Protein AF-A0A9D7RF10-F1 (afdb_monomer_lite)

pLDDT: mean 76.83, std 11.89, range [46.66, 91.12]

Structure (mmCIF, N/CA/C/O backbone):
data_AF-A0A9D7RF10-F1
#
_entry.id   AF-A0A9D7RF10-F1
#
loop_
_atom_site.group_PDB
_atom_site.id
_atom_site.type_symbol
_atom_site.label_atom_id
_atom_site.label_alt_id
_atom_site.label_comp_id
_atom_site.label_asym_id
_atom_site.label_entity_id
_atom_site.label_seq_id
_atom_site.pdbx_PDB_ins_code
_atom_site.Cartn_x
_atom_site.Cartn_y
_atom_site.Cartn_z
_atom_site.occupancy
_atom_site.B_iso_or_equiv
_atom_site.auth_seq_id
_atom_site.auth_comp_id
_atom_site.auth_asym_id
_atom_site.auth_atom_id
_atom_site.pdbx_PDB_model_num
ATOM 1 N N . MET A 1 1 ? 18.939 -12.317 -17.831 1.00 58.34 1 MET A N 1
ATOM 2 C CA . MET A 1 1 ? 18.020 -11.654 -16.891 1.00 58.34 1 MET A CA 1
ATOM 3 C C . MET A 1 1 ? 17.570 -12.704 -15.895 1.00 58.34 1 MET A C 1
ATOM 5 O O . MET A 1 1 ? 16.969 -13.693 -16.306 1.00 58.34 1 MET A O 1
ATOM 9 N N . ILE A 1 2 ? 17.987 -12.574 -14.641 1.00 72.69 2 ILE A N 1
ATOM 10 C CA . ILE A 1 2 ? 17.704 -13.547 -13.578 1.00 72.69 2 ILE A CA 1
ATOM 11 C C . ILE A 1 2 ? 16.619 -12.929 -12.690 1.00 72.69 2 ILE A C 1
ATOM 13 O O . ILE A 1 2 ? 16.550 -11.712 -12.559 1.00 72.69 2 ILE A O 1
ATOM 17 N N . ALA A 1 3 ? 15.766 -13.737 -12.058 1.00 71.25 3 ALA A N 1
ATOM 18 C CA . ALA A 1 3 ? 14.679 -13.241 -11.201 1.00 71.25 3 ALA A CA 1
ATOM 19 C C . ALA A 1 3 ? 15.145 -12.269 -10.093 1.00 71.25 3 ALA A C 1
ATOM 21 O O . ALA A 1 3 ? 14.363 -11.453 -9.614 1.00 71.25 3 ALA A O 1
ATOM 22 N N . LEU A 1 4 ? 16.425 -12.329 -9.714 1.00 79.25 4 LEU A N 1
ATOM 23 C CA . LEU A 1 4 ? 17.031 -11.437 -8.730 1.00 79.25 4 LEU A CA 1
ATOM 24 C C . LEU A 1 4 ? 17.067 -9.966 -9.187 1.00 79.25 4 LEU A C 1
ATOM 26 O O . LEU A 1 4 ? 16.956 -9.073 -8.350 1.00 79.25 4 LEU A O 1
ATOM 30 N N . ASP A 1 5 ? 17.133 -9.715 -10.497 1.00 80.50 5 ASP A N 1
ATOM 31 C CA . ASP A 1 5 ? 17.180 -8.365 -11.081 1.00 80.50 5 ASP A CA 1
ATOM 32 C C . ASP A 1 5 ? 15.852 -7.606 -10.876 1.00 80.50 5 ASP A C 1
ATOM 34 O O . ASP A 1 5 ? 15.809 -6.379 -10.908 1.00 80.50 5 ASP A O 1
ATOM 38 N N . TYR A 1 6 ? 14.760 -8.329 -10.601 1.00 81.06 6 TYR A N 1
ATOM 39 C CA . TYR A 1 6 ? 13.433 -7.765 -10.334 1.00 81.06 6 TYR A CA 1
ATOM 40 C C . TYR A 1 6 ? 13.211 -7.423 -8.859 1.00 81.06 6 TYR A C 1
ATOM 42 O O . TYR A 1 6 ? 12.228 -6.763 -8.525 1.00 81.06 6 TYR A O 1
ATOM 50 N N . LEU A 1 7 ? 14.105 -7.844 -7.961 1.00 84.62 7 LEU A N 1
ATOM 51 C CA . LEU A 1 7 ? 13.963 -7.593 -6.527 1.00 84.62 7 LEU A CA 1
ATOM 52 C C . LEU A 1 7 ? 13.913 -6.087 -6.186 1.00 84.62 7 LEU A C 1
ATOM 54 O O . LEU A 1 7 ? 13.016 -5.697 -5.435 1.00 84.62 7 LEU A O 1
ATOM 58 N N . PRO A 1 8 ? 14.790 -5.221 -6.742 1.00 84.38 8 PRO A N 1
ATOM 59 C CA . PRO A 1 8 ? 14.739 -3.781 -6.481 1.00 84.38 8 PRO A CA 1
ATOM 60 C C . PRO A 1 8 ? 13.461 -3.148 -7.030 1.00 84.38 8 PRO A C 1
ATOM 62 O O . PRO A 1 8 ? 12.879 -2.276 -6.387 1.00 84.38 8 PRO A O 1
ATOM 65 N N . LEU A 1 9 ? 13.003 -3.629 -8.191 1.00 84.06 9 LEU A N 1
ATOM 66 C CA . LEU A 1 9 ? 11.761 -3.194 -8.812 1.00 84.06 9 LEU A CA 1
ATOM 67 C C . LEU A 1 9 ? 10.592 -3.511 -7.871 1.00 84.06 9 LEU A C 1
ATOM 69 O O . LEU A 1 9 ? 9.949 -2.600 -7.364 1.00 84.06 9 LEU A O 1
ATOM 73 N N . ILE A 1 10 ? 10.390 -4.782 -7.519 1.00 86.62 10 ILE A N 1
ATOM 74 C CA . ILE A 1 10 ? 9.312 -5.224 -6.620 1.00 86.62 10 ILE A CA 1
ATOM 75 C C . ILE A 1 10 ? 9.350 -4.472 -5.282 1.00 86.62 10 ILE A C 1
ATOM 77 O O . ILE A 1 10 ? 8.312 -3.995 -4.821 1.00 86.62 10 ILE A O 1
ATOM 81 N N . ALA A 1 11 ? 10.532 -4.309 -4.682 1.00 87.31 11 ALA A N 1
ATOM 82 C CA . ALA A 1 11 ? 10.686 -3.555 -3.441 1.00 87.31 11 ALA A CA 1
ATOM 83 C C . ALA A 1 11 ? 10.221 -2.096 -3.591 1.00 87.31 11 ALA A C 1
ATOM 85 O O . ALA A 1 11 ? 9.495 -1.588 -2.734 1.00 87.31 11 ALA A O 1
ATOM 86 N N . MET A 1 12 ? 10.575 -1.434 -4.695 1.00 87.19 12 MET A N 1
ATOM 87 C CA . MET A 1 12 ? 10.151 -0.064 -4.977 1.00 87.19 12 MET A CA 1
ATOM 88 C C . MET A 1 12 ? 8.633 0.032 -5.181 1.00 87.19 12 MET A C 1
ATOM 90 O O . MET A 1 12 ? 7.997 0.919 -4.614 1.00 87.19 12 MET A O 1
ATOM 94 N N . GLY A 1 13 ? 8.032 -0.916 -5.903 1.00 87.44 13 GLY A N 1
ATOM 95 C CA . GLY A 1 13 ? 6.579 -0.984 -6.099 1.00 87.44 13 GLY A CA 1
ATOM 96 C C . GLY A 1 13 ? 5.827 -1.155 -4.784 1.00 87.44 13 GLY A C 1
ATOM 97 O O . GLY A 1 13 ? 4.850 -0.450 -4.529 1.00 87.44 13 GLY A O 1
ATOM 98 N N . GLY A 1 14 ? 6.329 -2.024 -3.905 1.00 88.50 14 GLY A N 1
ATOM 99 C CA . GLY A 1 14 ? 5.780 -2.220 -2.566 1.00 88.50 14 GLY A CA 1
ATOM 100 C C . GLY A 1 14 ? 5.853 -0.963 -1.700 1.00 88.50 14 GLY A C 1
ATOM 101 O O . GLY A 1 14 ? 4.869 -0.610 -1.053 1.00 88.50 14 GLY A O 1
ATOM 102 N N . ILE A 1 15 ? 6.979 -0.240 -1.721 1.00 89.31 15 ILE A N 1
ATOM 103 C CA . ILE A 1 15 ? 7.135 1.024 -0.979 1.00 89.31 15 ILE A CA 1
ATOM 104 C C . ILE A 1 15 ? 6.183 2.099 -1.519 1.00 89.31 15 ILE A C 1
ATOM 106 O O . ILE A 1 15 ? 5.530 2.789 -0.738 1.00 89.31 15 ILE A O 1
ATOM 110 N N . LEU A 1 16 ? 6.051 2.226 -2.841 1.00 89.69 16 LEU A N 1
ATOM 111 C CA . LEU A 1 16 ? 5.117 3.174 -3.455 1.00 89.69 16 LEU A CA 1
ATOM 112 C C . LEU A 1 16 ? 3.652 2.821 -3.145 1.00 89.69 16 LEU A C 1
ATOM 114 O O . LEU A 1 16 ? 2.855 3.711 -2.844 1.00 89.69 16 LEU A O 1
ATOM 118 N N . GLY A 1 17 ? 3.303 1.533 -3.135 1.00 88.06 17 GLY A N 1
ATOM 119 C CA . GLY A 1 17 ? 1.981 1.063 -2.713 1.00 88.06 17 GLY A CA 1
ATOM 120 C C . GLY A 1 17 ? 1.690 1.336 -1.235 1.00 88.06 17 GLY A C 1
ATOM 121 O O . GLY A 1 17 ? 0.610 1.824 -0.891 1.00 88.06 17 GLY A O 1
ATOM 122 N N . LEU A 1 18 ? 2.680 1.114 -0.361 1.00 89.06 18 LEU A N 1
ATOM 123 C CA . LEU A 1 18 ? 2.613 1.486 1.056 1.00 89.06 18 LEU A CA 1
ATOM 124 C C . LEU A 1 18 ? 2.373 2.988 1.233 1.00 89.06 18 LEU A C 1
ATOM 126 O O . LEU A 1 18 ? 1.544 3.379 2.057 1.00 89.06 18 LEU A O 1
ATOM 130 N N . LEU A 1 19 ? 3.059 3.828 0.453 1.00 88.69 19 LEU A N 1
ATOM 131 C CA . LEU A 1 19 ? 2.848 5.274 0.476 1.00 88.69 19 LEU A CA 1
ATOM 132 C C . LEU A 1 19 ? 1.406 5.632 0.097 1.00 88.69 19 LEU A C 1
ATOM 134 O O . LEU A 1 19 ? 0.778 6.406 0.820 1.00 88.69 19 LEU A O 1
ATOM 138 N N . GLY A 1 20 ? 0.839 5.015 -0.943 1.00 85.50 20 GLY A N 1
ATOM 139 C CA . GLY A 1 20 ? -0.571 5.206 -1.307 1.00 85.50 20 GLY A CA 1
ATOM 140 C C . GLY A 1 20 ? -1.533 4.866 -0.167 1.00 85.50 20 GLY A C 1
ATOM 141 O O . GLY A 1 20 ? -2.392 5.672 0.198 1.00 85.50 20 GLY A O 1
ATOM 142 N N . GLN A 1 21 ? -1.348 3.710 0.469 1.00 87.44 21 GLN A N 1
ATOM 143 C CA . GLN A 1 21 ? -2.223 3.260 1.554 1.00 87.44 21 GLN A CA 1
ATOM 144 C C . GLN A 1 21 ? -2.019 4.029 2.873 1.00 87.44 21 GLN A C 1
ATOM 146 O O . GLN A 1 21 ? -2.950 4.165 3.675 1.00 87.44 21 GLN A O 1
ATOM 151 N N . SER A 1 22 ? -0.829 4.584 3.111 1.00 86.31 22 SER A N 1
ATOM 152 C CA . SER A 1 22 ? -0.513 5.307 4.351 1.00 86.31 22 SER A CA 1
ATOM 153 C C . SER A 1 22 ? -1.363 6.573 4.560 1.00 86.31 22 SER A C 1
ATOM 155 O O . SER A 1 22 ? -1.664 6.938 5.699 1.00 86.31 22 SER A O 1
ATOM 157 N N . ILE A 1 23 ? -1.878 7.179 3.485 1.00 84.44 23 ILE A N 1
ATOM 158 C CA . ILE A 1 23 ? -2.855 8.279 3.558 1.00 84.44 23 ILE A CA 1
ATOM 159 C C . ILE A 1 23 ? -4.125 7.832 4.305 1.00 84.44 23 ILE A C 1
ATOM 161 O O . ILE A 1 23 ? -4.648 8.552 5.161 1.00 84.44 23 ILE A O 1
ATOM 165 N N . ARG A 1 24 ? -4.601 6.610 4.045 1.00 79.31 24 ARG A N 1
ATOM 166 C CA . ARG A 1 24 ? -5.795 6.045 4.687 1.00 79.31 24 ARG A CA 1
ATOM 167 C C . ARG A 1 24 ? -5.564 5.754 6.166 1.00 79.31 24 ARG A C 1
ATOM 169 O O . ARG A 1 24 ? -6.455 5.994 6.980 1.00 79.31 24 ARG A O 1
ATOM 176 N N . VAL A 1 25 ? -4.356 5.310 6.516 1.00 83.19 25 VAL A N 1
ATOM 177 C CA . VAL A 1 25 ? -3.918 5.130 7.909 1.00 83.19 25 VAL A CA 1
ATOM 178 C C . VAL A 1 25 ? -3.998 6.450 8.675 1.00 83.19 25 VAL A C 1
ATOM 180 O O . VAL A 1 25 ? -4.586 6.491 9.757 1.00 83.19 25 VAL A O 1
ATOM 183 N N . LEU A 1 26 ? -3.485 7.542 8.099 1.00 84.38 26 LEU A N 1
ATOM 184 C CA . LEU A 1 26 ? -3.543 8.870 8.718 1.00 84.38 26 LEU A CA 1
ATOM 185 C C . LEU A 1 26 ? -4.985 9.356 8.924 1.00 84.38 26 LEU A C 1
ATOM 187 O O . LEU A 1 26 ? -5.321 9.842 10.007 1.00 84.38 26 LEU A O 1
ATOM 191 N N . ILE A 1 27 ? -5.841 9.216 7.907 1.00 82.94 27 ILE A N 1
ATOM 192 C CA . ILE A 1 27 ? -7.249 9.638 7.980 1.00 82.94 27 ILE A CA 1
ATOM 193 C C . ILE A 1 27 ? -8.014 8.796 9.012 1.00 82.94 27 ILE A C 1
ATOM 195 O O . ILE A 1 27 ? -8.750 9.348 9.833 1.00 82.94 27 ILE A O 1
ATOM 199 N N . GLY A 1 28 ? -7.813 7.474 9.009 1.00 78.75 28 GLY A N 1
ATOM 200 C CA . GLY A 1 28 ? -8.421 6.554 9.969 1.00 78.75 28 GLY A CA 1
ATOM 201 C C . GLY A 1 28 ? -8.027 6.890 11.403 1.00 78.75 28 GLY A C 1
ATOM 202 O O . GLY A 1 28 ? -8.896 7.057 12.256 1.00 78.75 28 GLY A O 1
ATOM 203 N N . LEU A 1 29 ? -6.732 7.108 11.647 1.00 80.69 29 LEU A N 1
ATOM 204 C CA . LEU A 1 29 ? -6.223 7.486 12.962 1.00 80.69 29 LEU A CA 1
ATOM 205 C C . LEU A 1 29 ? -6.815 8.818 13.441 1.00 80.69 29 LEU A C 1
ATOM 207 O O . LEU A 1 29 ? -7.288 8.910 14.572 1.00 80.69 29 LEU A O 1
ATOM 211 N N . ARG A 1 30 ? -6.860 9.841 12.575 1.00 82.19 30 ARG A N 1
ATOM 212 C CA . ARG A 1 30 ? -7.480 11.140 12.897 1.00 82.19 30 ARG A CA 1
ATOM 213 C C . ARG A 1 30 ? -8.955 10.998 13.262 1.00 82.19 30 ARG A C 1
ATOM 215 O O . ARG A 1 30 ? -9.400 11.629 14.220 1.00 82.19 30 ARG A O 1
ATOM 222 N N . LYS A 1 31 ? -9.702 10.169 12.531 1.00 79.75 31 LYS A N 1
ATOM 223 C CA . LYS A 1 31 ? -11.120 9.910 12.803 1.00 79.75 31 LYS A CA 1
ATOM 224 C C . LYS A 1 31 ? -11.309 9.204 14.145 1.00 79.75 31 LYS A C 1
ATOM 226 O O . LYS A 1 31 ? -12.146 9.626 14.938 1.00 79.75 31 LYS A O 1
ATOM 231 N N . THR A 1 32 ? -10.499 8.189 14.435 1.00 78.06 32 THR A N 1
ATOM 232 C CA . THR A 1 32 ? -10.557 7.473 15.713 1.00 78.06 32 THR A CA 1
ATOM 233 C C . THR A 1 32 ? -10.191 8.369 16.893 1.00 78.06 32 THR A C 1
ATOM 235 O O . THR A 1 32 ? -10.834 8.287 17.935 1.00 78.06 32 THR A O 1
ATOM 238 N N . VAL A 1 33 ? -9.229 9.284 16.729 1.00 78.50 33 VAL A N 1
ATOM 239 C CA . VAL A 1 33 ? -8.889 10.281 17.758 1.00 78.50 33 VAL A CA 1
ATOM 240 C C . VAL A 1 33 ? -10.074 11.191 18.077 1.00 78.50 33 VAL A C 1
ATOM 242 O O . VAL A 1 33 ? -10.360 11.422 19.249 1.00 78.50 33 VAL A O 1
ATOM 245 N N . GLN A 1 34 ? -10.801 11.663 17.063 1.00 76.06 34 GLN A N 1
ATOM 246 C CA . GLN A 1 34 ? -11.997 12.484 17.279 1.00 76.06 34 GLN A CA 1
ATOM 247 C C . GLN A 1 34 ? -13.115 11.705 17.986 1.00 76.06 34 GLN A C 1
ATOM 249 O O . GLN A 1 34 ? -13.761 12.239 18.883 1.00 76.06 34 GLN A O 1
ATOM 254 N N . ILE A 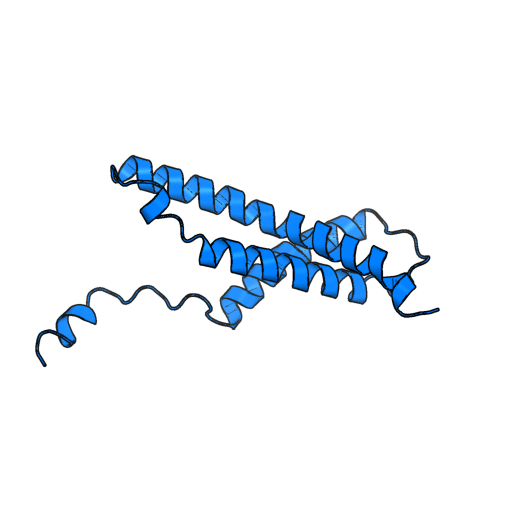1 35 ? -13.318 10.433 17.629 1.00 75.62 35 ILE A N 1
ATOM 255 C CA . ILE A 1 35 ? -14.326 9.575 18.271 1.00 75.62 35 ILE A CA 1
ATOM 256 C C . ILE A 1 35 ? -13.954 9.287 19.731 1.00 75.62 35 ILE A C 1
ATOM 258 O O . ILE A 1 35 ? -14.813 9.367 20.607 1.00 75.62 35 ILE A O 1
ATOM 262 N N . ALA A 1 36 ? -12.683 8.987 20.003 1.00 72.69 36 ALA A N 1
ATOM 263 C CA . ALA A 1 36 ? -12.185 8.744 21.354 1.00 72.69 36 ALA A CA 1
ATOM 264 C C . ALA A 1 36 ? -12.337 9.989 22.243 1.00 72.69 36 ALA A C 1
ATOM 266 O O . ALA A 1 36 ? -12.805 9.872 23.375 1.00 72.69 36 ALA A O 1
ATOM 267 N N . ALA A 1 37 ? -12.033 11.176 21.703 1.00 70.75 37 ALA A N 1
ATOM 268 C CA . ALA A 1 37 ? -12.233 12.451 22.390 1.00 70.75 37 ALA A CA 1
ATOM 269 C C . ALA A 1 37 ? -13.716 12.740 22.682 1.00 70.75 37 ALA A C 1
ATOM 271 O O . ALA A 1 37 ? -14.039 13.262 23.742 1.00 70.75 37 ALA A O 1
ATOM 272 N N . ALA A 1 38 ? -14.623 12.367 21.774 1.00 72.62 38 ALA A N 1
ATOM 273 C CA . ALA A 1 38 ? -16.062 12.568 21.949 1.00 72.62 38 ALA A CA 1
ATOM 274 C C . ALA A 1 38 ? -16.726 11.574 22.923 1.00 72.62 38 ALA A C 1
ATOM 276 O O . ALA A 1 38 ? -17.807 11.856 23.432 1.00 72.62 38 ALA A O 1
ATOM 277 N N . LYS A 1 39 ? -16.119 10.403 23.158 1.00 70.75 39 LYS A N 1
ATOM 278 C CA . LYS A 1 39 ? -16.691 9.319 23.981 1.00 70.75 39 LYS A CA 1
ATOM 279 C C . LYS A 1 39 ? -15.999 9.106 25.333 1.00 70.75 39 LYS A C 1
ATOM 281 O O . LYS A 1 39 ? -16.321 8.126 25.997 1.00 70.75 39 LYS A O 1
ATOM 286 N N . GLU A 1 40 ? -15.017 9.936 25.699 1.00 63.94 40 GLU A N 1
ATOM 287 C CA . GLU A 1 40 ? -14.145 9.722 26.875 1.00 63.94 40 GLU A CA 1
ATOM 288 C C . GLU A 1 40 ? -13.552 8.295 26.936 1.00 63.94 40 GLU A C 1
ATOM 290 O O . GLU A 1 40 ? -13.310 7.725 27.999 1.00 63.94 40 GLU A O 1
ATOM 295 N N . SER A 1 41 ? -13.332 7.679 25.772 1.00 61.34 41 SER A N 1
ATOM 296 C CA . SER A 1 41 ? -12.868 6.295 25.658 1.00 61.34 41 SER A CA 1
ATOM 297 C C . SER A 1 41 ? -11.377 6.254 25.347 1.00 61.34 41 SER A C 1
ATOM 299 O O . SER A 1 41 ? -10.833 7.116 24.657 1.00 61.34 41 SER A O 1
ATOM 301 N N . THR A 1 42 ? -10.691 5.213 25.817 1.00 63.22 42 THR A N 1
ATOM 302 C CA . THR A 1 42 ? -9.272 5.006 25.527 1.00 63.22 42 THR A CA 1
ATOM 303 C C . THR A 1 42 ? -9.067 4.725 24.034 1.00 63.22 42 THR A C 1
ATOM 305 O O . THR A 1 42 ? -9.648 3.786 23.491 1.00 63.22 42 THR A O 1
ATOM 308 N N . LEU A 1 43 ? -8.183 5.491 23.383 1.00 59.91 43 LEU A N 1
ATOM 309 C CA . LEU A 1 43 ? -7.796 5.354 21.965 1.00 59.91 43 LEU A CA 1
ATOM 310 C C . LEU A 1 43 ? -7.532 3.903 21.529 1.00 59.91 43 LEU A C 1
ATOM 312 O O . LEU A 1 43 ? -7.955 3.489 20.454 1.00 59.91 43 LEU A O 1
ATOM 316 N N . SER A 1 44 ? -6.882 3.115 22.388 1.00 59.25 44 SER A N 1
ATOM 317 C CA . SER A 1 44 ? -6.521 1.717 22.111 1.00 59.25 44 SER A CA 1
ATOM 318 C C . SER A 1 44 ? -7.729 0.785 21.928 1.00 59.25 44 SER A C 1
ATOM 320 O O . SER A 1 44 ? -7.607 -0.271 21.320 1.00 59.25 44 SER A O 1
ATOM 322 N N . LYS A 1 45 ? -8.908 1.162 22.444 1.00 62.41 45 LYS A N 1
ATOM 323 C CA . LYS A 1 45 ? -10.133 0.354 22.349 1.00 62.41 45 LYS A CA 1
ATOM 324 C C . LYS A 1 45 ? -10.896 0.585 21.041 1.00 62.41 45 LYS A C 1
ATOM 326 O O . LYS A 1 45 ? -11.685 -0.263 20.641 1.00 62.41 45 LYS A O 1
ATOM 331 N N . GLU A 1 46 ? -10.674 1.727 20.392 1.00 65.25 46 GLU A N 1
ATOM 332 C CA . GLU A 1 46 ? -11.353 2.120 19.149 1.00 65.25 46 GLU A CA 1
ATOM 333 C C . GLU A 1 46 ? -10.450 1.946 17.908 1.00 65.25 46 GLU A C 1
ATOM 335 O O . GLU A 1 46 ? -10.951 1.910 16.784 1.00 65.25 46 GLU A O 1
ATOM 340 N N . ILE A 1 47 ? -9.125 1.819 18.076 1.00 70.75 47 ILE A N 1
ATOM 341 C CA . ILE A 1 47 ? -8.205 1.515 16.969 1.00 70.75 47 ILE A CA 1
ATOM 342 C C . ILE A 1 47 ? -8.159 0.003 16.734 1.00 70.75 47 ILE A C 1
ATOM 344 O O . ILE A 1 47 ? -7.618 -0.751 17.541 1.00 70.75 47 ILE A O 1
ATOM 348 N N . ASP A 1 48 ? -8.640 -0.434 15.573 1.00 78.75 48 ASP A N 1
ATOM 349 C CA . ASP A 1 48 ? -8.427 -1.801 15.105 1.00 78.75 48 ASP A CA 1
ATOM 350 C C . ASP A 1 48 ? -7.073 -1.910 14.385 1.00 78.75 48 ASP A C 1
ATOM 352 O O . ASP A 1 48 ? -6.934 -1.655 13.185 1.00 78.75 48 ASP A O 1
ATOM 356 N N . PHE A 1 49 ? -6.042 -2.269 15.150 1.00 78.75 49 PHE A N 1
ATOM 357 C CA . PHE A 1 49 ? -4.677 -2.406 14.638 1.00 78.75 49 PHE A CA 1
ATOM 358 C C . PHE A 1 49 ? -4.539 -3.542 13.612 1.00 78.75 49 PHE A C 1
ATOM 360 O O . PHE A 1 49 ? -3.730 -3.446 12.688 1.00 78.75 49 PHE A O 1
ATOM 367 N N . ARG A 1 50 ? -5.349 -4.606 13.729 1.00 80.62 50 ARG A N 1
ATOM 368 C CA . ARG A 1 50 ? -5.327 -5.737 12.785 1.00 80.62 50 ARG A CA 1
ATOM 369 C C . ARG A 1 50 ? -5.822 -5.291 11.421 1.00 80.62 50 ARG A C 1
ATOM 371 O O . ARG A 1 50 ? -5.163 -5.550 10.420 1.00 80.62 50 ARG A O 1
ATOM 378 N N . ARG A 1 51 ? -6.932 -4.552 11.404 1.00 79.44 51 ARG A N 1
ATOM 379 C CA . ARG A 1 51 ? -7.473 -3.913 10.201 1.00 79.44 51 ARG A CA 1
ATOM 380 C C . ARG A 1 51 ? -6.448 -3.011 9.522 1.00 79.44 51 ARG A C 1
ATOM 382 O O . ARG A 1 51 ? -6.274 -3.066 8.307 1.00 79.44 51 ARG A O 1
ATOM 389 N N . LEU A 1 52 ? -5.736 -2.214 10.315 1.00 83.38 52 LEU A N 1
ATOM 390 C CA . LEU A 1 52 ? -4.718 -1.303 9.805 1.00 83.38 52 LEU A CA 1
ATOM 391 C C . LEU A 1 52 ? -3.552 -2.046 9.136 1.00 83.38 52 LEU A C 1
ATOM 393 O O . LEU A 1 52 ? -3.140 -1.682 8.036 1.00 83.38 52 LEU A O 1
ATOM 397 N N . LEU A 1 53 ? -3.057 -3.106 9.781 1.00 84.62 53 LEU A N 1
ATOM 398 C CA . LEU A 1 53 ? -1.984 -3.949 9.253 1.00 84.62 53 LEU A CA 1
ATOM 399 C C . LEU A 1 53 ? -2.396 -4.700 7.986 1.00 84.62 53 LEU A C 1
ATOM 401 O O . LEU A 1 53 ? -1.614 -4.750 7.041 1.00 84.62 53 LEU A O 1
ATOM 405 N N . ILE A 1 54 ? -3.610 -5.256 7.948 1.00 85.06 54 ILE A N 1
ATOM 406 C CA . ILE A 1 54 ? -4.129 -5.959 6.766 1.00 85.06 54 ILE A CA 1
ATOM 407 C C . ILE A 1 54 ? -4.228 -4.988 5.589 1.00 85.06 54 ILE A C 1
ATOM 409 O O . ILE A 1 54 ? -3.725 -5.294 4.511 1.00 85.06 54 ILE A O 1
ATOM 413 N N . GLY A 1 55 ? -4.789 -3.793 5.801 1.00 84.19 55 GLY A N 1
ATOM 414 C CA . GLY A 1 55 ? -4.847 -2.766 4.762 1.00 84.19 55 GLY A CA 1
ATOM 415 C C . GLY A 1 55 ? -3.452 -2.367 4.273 1.00 84.19 55 GLY A C 1
ATOM 416 O O . GLY A 1 55 ? -3.214 -2.296 3.072 1.00 84.19 55 GLY A O 1
ATOM 417 N N . LEU A 1 56 ? -2.501 -2.165 5.188 1.00 86.62 56 LEU A N 1
ATOM 418 C CA . LEU A 1 56 ? -1.123 -1.812 4.843 1.00 86.62 56 LEU A CA 1
ATOM 419 C C . LEU A 1 56 ? -0.422 -2.914 4.026 1.00 86.62 56 LEU A C 1
ATOM 421 O O . LEU A 1 56 ? 0.263 -2.617 3.048 1.00 86.62 56 LEU A O 1
ATOM 425 N N . PHE A 1 57 ? -0.633 -4.181 4.387 1.00 88.25 57 PHE A N 1
ATOM 426 C CA . PHE A 1 57 ? -0.106 -5.330 3.652 1.00 88.25 57 PHE A CA 1
ATOM 427 C C . PHE A 1 57 ? -0.718 -5.446 2.251 1.00 88.25 57 PHE A C 1
ATOM 429 O O . PHE A 1 57 ? 0.003 -5.664 1.281 1.00 88.25 57 PHE A O 1
ATOM 436 N N . MET A 1 58 ? -2.029 -5.232 2.123 1.00 87.25 58 MET A N 1
ATOM 437 C CA . MET A 1 58 ? -2.703 -5.216 0.823 1.00 87.25 58 MET A CA 1
ATOM 438 C C . MET A 1 58 ? -2.163 -4.098 -0.075 1.00 87.25 58 MET A C 1
ATOM 440 O O . MET A 1 58 ? -1.862 -4.356 -1.238 1.00 87.25 58 MET A O 1
ATOM 444 N N . GLY A 1 59 ? -1.929 -2.901 0.471 1.00 87.19 59 GLY A N 1
ATOM 445 C CA . GLY A 1 59 ? -1.300 -1.797 -0.262 1.00 87.19 59 GLY A CA 1
ATOM 446 C C . GLY A 1 59 ? 0.099 -2.135 -0.776 1.00 87.19 59 GLY A C 1
ATOM 447 O O . GLY A 1 59 ? 0.424 -1.814 -1.919 1.00 87.19 59 GLY A O 1
ATOM 448 N N . LEU A 1 60 ? 0.901 -2.849 0.020 1.00 90.06 60 LEU A N 1
ATOM 449 C CA . LEU A 1 60 ? 2.208 -3.354 -0.407 1.00 90.06 60 LEU A CA 1
ATOM 450 C C . LEU A 1 60 ? 2.075 -4.351 -1.563 1.00 90.06 60 LEU A C 1
ATOM 452 O O . LEU A 1 60 ? 2.733 -4.190 -2.588 1.00 90.06 60 LEU A O 1
ATOM 456 N N . VAL A 1 61 ? 1.215 -5.363 -1.421 1.00 90.56 61 VAL A N 1
ATOM 457 C CA . VAL A 1 61 ? 1.037 -6.414 -2.439 1.00 90.56 61 VAL A CA 1
ATOM 458 C C . VAL A 1 61 ? 0.536 -5.818 -3.754 1.00 90.56 61 VAL A C 1
ATOM 460 O O . VAL A 1 61 ? 1.068 -6.126 -4.820 1.00 90.56 61 VAL A O 1
ATOM 463 N N . ILE A 1 62 ? -0.445 -4.921 -3.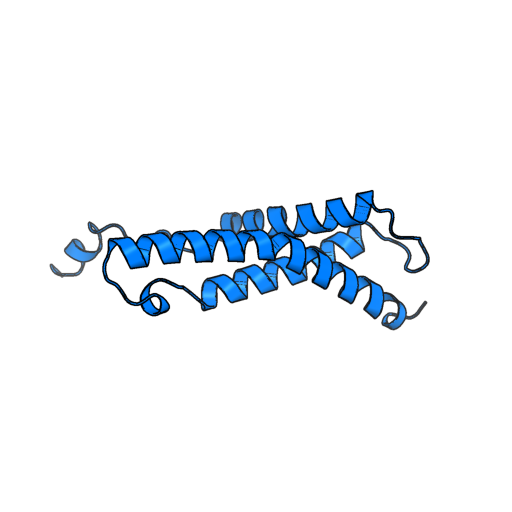685 1.00 91.12 62 ILE A N 1
ATOM 464 C CA . ILE A 1 62 ? -1.019 -4.250 -4.854 1.00 91.12 62 ILE A CA 1
ATOM 465 C C . ILE A 1 62 ? 0.001 -3.312 -5.501 1.00 91.12 62 ILE A C 1
ATOM 467 O O . ILE A 1 62 ? 0.081 -3.270 -6.725 1.00 91.12 62 ILE A O 1
ATOM 471 N N . GLY A 1 63 ? 0.821 -2.612 -4.713 1.00 89.38 63 GLY A N 1
ATOM 472 C CA . GLY A 1 63 ? 1.920 -1.794 -5.228 1.00 89.38 63 GLY A CA 1
ATOM 473 C C . GLY A 1 63 ? 2.969 -2.613 -5.981 1.00 89.38 63 GLY A C 1
ATOM 474 O O . GLY A 1 63 ? 3.353 -2.249 -7.094 1.00 89.38 63 GLY A O 1
ATOM 475 N N . CYS A 1 64 ? 3.381 -3.757 -5.421 1.00 90.56 64 CYS A N 1
ATOM 476 C CA . CYS A 1 64 ? 4.276 -4.701 -6.093 1.00 90.56 64 CYS A CA 1
ATOM 477 C C . CYS A 1 64 ? 3.690 -5.163 -7.434 1.00 90.56 64 CYS A C 1
ATOM 479 O O . CYS A 1 64 ? 4.365 -5.096 -8.460 1.00 90.56 64 CYS A O 1
ATOM 481 N N . LEU A 1 65 ? 2.424 -5.590 -7.438 1.00 88.56 65 LEU A N 1
ATOM 482 C CA . LEU A 1 65 ? 1.736 -6.043 -8.649 1.00 88.56 65 LEU A CA 1
ATOM 483 C C . LEU A 1 65 ? 1.598 -4.918 -9.679 1.00 88.56 65 LEU A C 1
ATOM 485 O O . LEU A 1 65 ? 1.884 -5.124 -10.853 1.00 88.56 65 LEU A O 1
ATOM 489 N N . SER A 1 66 ? 1.208 -3.720 -9.248 1.00 88.12 66 SER A N 1
ATOM 490 C CA . SER A 1 66 ? 1.030 -2.564 -10.126 1.00 88.12 66 SER A CA 1
ATOM 491 C C . SER A 1 66 ? 2.315 -2.202 -10.858 1.00 88.12 66 SER A C 1
ATOM 493 O O . SER A 1 66 ? 2.271 -1.884 -12.044 1.00 88.12 66 SER A O 1
ATOM 495 N N . LEU A 1 67 ? 3.454 -2.239 -10.170 1.00 86.81 67 LEU A N 1
ATOM 496 C CA . LEU A 1 67 ? 4.729 -1.934 -10.800 1.00 86.81 67 LEU A CA 1
ATOM 497 C C . LEU A 1 67 ? 5.138 -3.021 -11.800 1.00 86.81 67 LEU A C 1
ATOM 499 O O . LEU A 1 67 ? 5.608 -2.675 -12.875 1.00 86.81 67 LEU A O 1
ATOM 503 N N . LEU A 1 68 ? 4.895 -4.302 -11.502 1.00 85.25 68 LEU A N 1
ATOM 504 C CA . LEU A 1 68 ? 5.131 -5.393 -12.459 1.00 85.25 68 LEU A CA 1
ATOM 505 C C . LEU A 1 68 ? 4.248 -5.287 -13.715 1.00 85.25 68 LEU A C 1
ATOM 507 O O . LEU A 1 68 ? 4.639 -5.750 -14.782 1.00 85.25 68 LEU A O 1
ATOM 511 N N . LEU A 1 69 ? 3.062 -4.683 -13.601 1.00 84.31 69 LEU A N 1
ATOM 512 C CA . LEU A 1 69 ? 2.175 -4.439 -14.742 1.00 84.31 69 LEU A CA 1
ATOM 513 C C . LEU A 1 69 ? 2.624 -3.245 -15.591 1.00 84.31 69 LEU A C 1
ATOM 515 O O . LEU A 1 69 ? 2.516 -3.291 -16.815 1.00 84.31 69 LEU A O 1
ATOM 519 N N . ILE A 1 70 ? 3.099 -2.178 -14.945 1.00 83.25 70 ILE A N 1
ATOM 520 C CA . ILE A 1 70 ? 3.509 -0.935 -15.613 1.00 83.25 70 ILE A CA 1
ATOM 521 C C . ILE A 1 70 ? 4.906 -1.070 -16.218 1.00 83.25 70 ILE A C 1
ATOM 523 O O . ILE A 1 70 ? 5.155 -0.563 -17.309 1.00 83.25 70 ILE A O 1
ATOM 527 N N . GLN A 1 71 ? 5.816 -1.738 -15.515 1.00 78.94 71 GLN A N 1
ATOM 528 C CA . GLN A 1 71 ? 7.212 -1.837 -15.892 1.00 78.94 71 GLN A CA 1
ATOM 529 C C . GLN A 1 71 ? 7.556 -3.261 -16.325 1.00 78.94 71 GLN A C 1
ATOM 531 O O . GLN A 1 71 ? 7.716 -4.162 -15.504 1.00 78.94 71 GLN A O 1
ATOM 536 N N . GLN A 1 72 ? 7.688 -3.443 -17.641 1.00 69.94 72 GLN A N 1
ATOM 537 C CA . GLN A 1 72 ? 7.954 -4.750 -18.253 1.00 69.94 72 GLN A CA 1
ATOM 538 C C . GLN A 1 72 ? 9.449 -5.070 -18.382 1.00 69.94 72 GLN A C 1
ATOM 540 O O . GLN A 1 72 ? 9.806 -6.219 -18.639 1.00 69.94 72 GLN A O 1
ATOM 545 N N . ALA A 1 73 ? 10.320 -4.075 -18.178 1.00 69.31 73 ALA A N 1
ATOM 546 C CA . ALA A 1 73 ? 11.770 -4.229 -18.183 1.00 69.31 73 ALA A CA 1
ATOM 547 C C . ALA A 1 73 ? 12.411 -3.493 -16.984 1.00 69.31 73 ALA A C 1
ATOM 549 O O . ALA A 1 73 ? 12.077 -2.326 -16.748 1.00 69.31 73 ALA A O 1
ATOM 550 N N . PRO A 1 74 ? 13.347 -4.125 -16.246 1.00 66.69 74 PRO A N 1
ATOM 551 C CA . PRO A 1 74 ? 14.016 -3.511 -15.090 1.00 66.69 74 PRO A CA 1
ATOM 552 C C . PRO A 1 74 ? 14.849 -2.272 -15.437 1.00 66.69 74 PRO A C 1
ATOM 554 O O . PRO A 1 74 ? 14.994 -1.383 -14.604 1.00 66.69 74 PRO A O 1
ATOM 557 N N . ASP A 1 75 ? 15.382 -2.220 -16.659 1.00 68.31 75 ASP A N 1
ATOM 558 C CA . ASP A 1 75 ? 16.317 -1.179 -17.098 1.00 68.31 75 ASP A CA 1
ATOM 559 C C . ASP A 1 75 ? 15.621 0.099 -17.594 1.00 68.31 75 ASP A C 1
ATOM 561 O O . ASP A 1 75 ? 16.284 1.092 -17.898 1.00 68.31 75 ASP A O 1
ATOM 565 N N . GLU A 1 76 ? 14.287 0.105 -17.689 1.00 72.88 76 GLU A N 1
ATOM 566 C CA . GLU A 1 76 ? 13.569 1.314 -18.084 1.00 72.88 76 GLU A CA 1
ATOM 567 C C . GLU A 1 76 ? 13.535 2.357 -16.951 1.00 72.88 76 GLU A C 1
ATOM 569 O O . GLU A 1 76 ? 13.317 2.036 -15.779 1.00 72.88 76 GLU A O 1
ATOM 574 N N . PRO A 1 77 ? 13.719 3.647 -17.264 1.00 70.38 77 PRO A N 1
ATOM 575 C CA . PRO A 1 77 ? 13.584 4.691 -16.265 1.00 70.38 77 PRO A CA 1
ATOM 576 C C . PRO A 1 77 ? 12.122 4.817 -15.828 1.00 70.38 77 PRO A C 1
ATOM 578 O O . PRO A 1 77 ? 11.215 5.007 -16.641 1.00 70.38 77 PRO A O 1
ATOM 581 N N . LEU A 1 78 ? 11.893 4.775 -14.516 1.00 74.44 78 LEU A N 1
ATOM 582 C CA . LEU A 1 78 ? 10.568 4.990 -13.954 1.00 74.44 78 LEU A CA 1
ATOM 583 C C . LEU A 1 78 ? 10.187 6.474 -14.089 1.00 74.44 78 LEU A C 1
ATOM 585 O O . LEU A 1 78 ? 10.715 7.345 -13.397 1.00 74.44 78 LEU A O 1
ATOM 589 N N . ILE A 1 79 ? 9.263 6.769 -15.001 1.00 82.69 79 ILE A N 1
ATOM 590 C CA . ILE A 1 79 ? 8.779 8.132 -15.249 1.00 82.69 79 ILE A CA 1
ATOM 591 C C . ILE A 1 79 ? 7.941 8.598 -14.048 1.00 82.69 79 ILE A C 1
ATOM 593 O O . ILE A 1 79 ? 7.172 7.822 -13.482 1.00 82.69 79 ILE A O 1
ATOM 597 N N . GLY A 1 80 ? 8.025 9.882 -13.679 1.00 79.31 80 GLY A N 1
ATOM 598 C CA . GLY A 1 80 ? 7.277 10.440 -12.540 1.00 79.31 80 GLY A CA 1
ATOM 599 C C . GLY A 1 80 ? 5.763 10.184 -12.589 1.00 79.31 80 GLY A C 1
ATOM 600 O O . GLY A 1 80 ? 5.143 9.938 -11.559 1.00 79.31 80 GLY A O 1
ATOM 601 N N . ASN A 1 81 ? 5.175 10.140 -13.788 1.00 85.38 81 ASN A N 1
ATOM 602 C CA . ASN A 1 81 ? 3.772 9.769 -13.983 1.00 85.38 81 ASN A CA 1
ATOM 603 C C . ASN A 1 81 ? 3.463 8.330 -13.519 1.00 85.38 81 ASN A C 1
ATOM 605 O O . ASN A 1 81 ? 2.424 8.085 -12.910 1.00 85.38 81 ASN A O 1
ATOM 609 N N . ASN A 1 82 ? 4.386 7.390 -13.741 1.00 86.06 82 ASN A N 1
ATOM 610 C CA . ASN A 1 82 ? 4.235 5.995 -13.326 1.00 86.06 82 ASN A CA 1
ATOM 611 C C . ASN A 1 82 ? 4.291 5.871 -11.801 1.00 86.06 82 ASN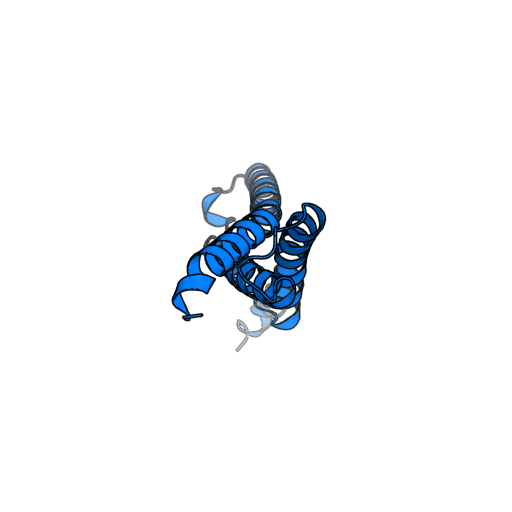 A C 1
ATOM 613 O O . ASN A 1 82 ? 3.520 5.114 -11.222 1.00 86.06 82 ASN A O 1
ATOM 617 N N . ILE A 1 83 ? 5.143 6.661 -11.138 1.00 84.88 83 ILE A N 1
ATOM 618 C CA . ILE A 1 83 ? 5.224 6.711 -9.669 1.00 84.88 83 ILE A CA 1
ATOM 619 C C . ILE A 1 83 ? 3.876 7.126 -9.074 1.00 84.88 83 ILE A C 1
ATOM 621 O O . ILE A 1 83 ? 3.351 6.453 -8.187 1.00 84.88 83 ILE A O 1
ATOM 625 N N . VAL A 1 84 ? 3.291 8.208 -9.591 1.00 88.31 84 VAL A N 1
ATOM 626 C CA . VAL A 1 84 ? 1.980 8.695 -9.140 1.00 88.31 84 VAL A CA 1
ATOM 627 C C . VAL A 1 84 ? 0.886 7.663 -9.424 1.00 88.31 84 VAL A C 1
ATOM 629 O O . VAL A 1 84 ? 0.037 7.428 -8.565 1.00 88.31 84 VAL A O 1
ATOM 632 N N . ALA A 1 85 ? 0.933 6.998 -10.582 1.00 88.50 85 ALA A N 1
ATOM 633 C CA . ALA A 1 85 ? -0.006 5.935 -10.924 1.00 88.50 85 ALA A CA 1
ATOM 634 C C . ALA A 1 85 ? 0.073 4.752 -9.946 1.00 88.50 85 ALA A C 1
ATOM 636 O O . ALA A 1 85 ? -0.962 4.296 -9.473 1.00 88.50 85 ALA A O 1
ATOM 637 N N . ILE A 1 86 ? 1.273 4.294 -9.578 1.00 87.88 86 ILE A N 1
ATOM 638 C CA . ILE A 1 86 ? 1.454 3.184 -8.625 1.00 87.88 86 ILE A CA 1
ATOM 639 C C . ILE A 1 86 ? 0.914 3.557 -7.243 1.00 87.88 86 ILE A C 1
ATOM 641 O O . ILE A 1 86 ? 0.238 2.749 -6.613 1.00 87.88 86 ILE A O 1
ATOM 645 N N . ILE A 1 87 ? 1.160 4.786 -6.782 1.00 88.06 87 ILE A N 1
ATOM 646 C CA . ILE A 1 87 ? 0.611 5.290 -5.514 1.00 88.06 87 ILE A CA 1
ATOM 647 C C . ILE A 1 87 ? -0.924 5.296 -5.570 1.00 88.06 87 ILE A C 1
ATOM 649 O O . ILE A 1 87 ? -1.582 4.816 -4.644 1.00 88.06 87 ILE A O 1
ATOM 653 N N . ALA A 1 88 ? -1.501 5.800 -6.665 1.00 88.94 88 ALA A N 1
ATOM 654 C CA . ALA A 1 88 ? -2.946 5.840 -6.861 1.00 88.94 88 ALA A CA 1
ATOM 655 C C . ALA A 1 88 ? -3.561 4.432 -6.921 1.00 88.94 88 ALA A C 1
ATOM 657 O O . ALA A 1 88 ? -4.596 4.194 -6.301 1.00 88.94 88 ALA A O 1
ATOM 658 N N . ILE A 1 89 ? -2.908 3.488 -7.605 1.00 89.56 89 ILE A N 1
ATOM 659 C CA . ILE A 1 89 ? -3.334 2.086 -7.688 1.00 89.56 89 ILE A CA 1
ATOM 660 C C . ILE A 1 89 ? -3.191 1.392 -6.330 1.00 89.56 89 ILE A C 1
ATOM 662 O O . ILE A 1 89 ? -4.091 0.660 -5.935 1.00 89.56 89 ILE A O 1
ATOM 666 N N . GLY A 1 90 ? -2.122 1.651 -5.577 1.00 86.94 90 GLY A N 1
ATOM 667 C CA . GLY A 1 90 ? -1.951 1.133 -4.218 1.00 86.94 90 GLY A CA 1
ATOM 668 C C . GLY A 1 90 ? -3.067 1.593 -3.279 1.00 86.94 90 GLY A C 1
ATOM 669 O O . GLY A 1 90 ? -3.624 0.785 -2.535 1.00 86.94 90 GLY A O 1
ATOM 670 N N . TYR A 1 91 ? -3.458 2.867 -3.366 1.00 87.75 91 TYR A N 1
ATOM 671 C CA . TYR A 1 91 ? -4.590 3.414 -2.614 1.00 87.75 91 TYR A CA 1
ATOM 672 C C . TYR A 1 91 ? -5.935 2.816 -3.067 1.00 87.75 91 TYR A C 1
ATOM 674 O O . TYR A 1 91 ? -6.656 2.212 -2.272 1.00 87.75 91 TYR A O 1
ATOM 682 N N . ALA A 1 92 ? -6.267 2.951 -4.354 1.00 88.00 92 ALA A N 1
ATOM 683 C CA . ALA A 1 92 ? -7.565 2.553 -4.896 1.00 88.00 92 ALA A CA 1
ATOM 684 C C . ALA A 1 92 ? -7.757 1.032 -4.897 1.00 88.00 92 ALA A C 1
ATOM 686 O O . ALA A 1 92 ? -8.839 0.534 -4.596 1.00 88.00 92 ALA A O 1
ATOM 687 N N . GLY A 1 93 ? -6.704 0.277 -5.200 1.00 84.81 93 GLY A N 1
ATOM 688 C CA . GLY A 1 93 ? -6.736 -1.178 -5.206 1.00 84.81 93 GLY A CA 1
ATOM 689 C C . GLY A 1 93 ? -6.930 -1.753 -3.808 1.00 84.81 93 GLY A C 1
ATOM 690 O O . GLY A 1 93 ? -7.661 -2.732 -3.648 1.00 84.81 93 GLY A O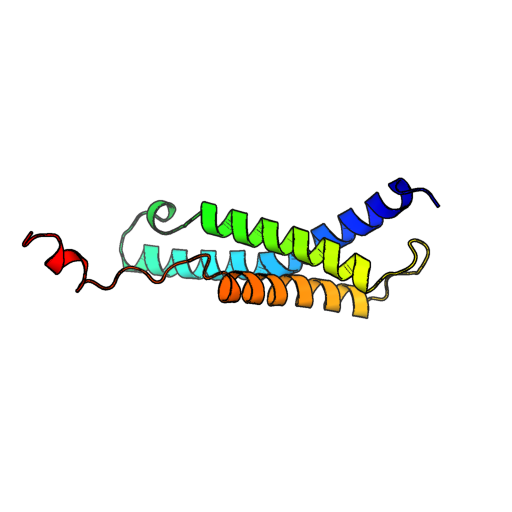 1
ATOM 691 N N . THR A 1 94 ? -6.339 -1.146 -2.775 1.00 84.94 94 THR A N 1
ATOM 692 C CA . THR A 1 94 ? -6.581 -1.603 -1.399 1.00 84.94 94 THR A CA 1
ATOM 693 C C . THR A 1 94 ? -8.044 -1.405 -1.008 1.00 84.94 94 THR A C 1
ATOM 695 O O . THR A 1 94 ? -8.644 -2.278 -0.389 1.00 84.94 94 THR A O 1
ATOM 698 N N . ASP A 1 95 ? -8.661 -0.300 -1.426 1.00 81.56 95 ASP A N 1
ATOM 699 C CA . ASP A 1 95 ? -10.089 -0.070 -1.197 1.00 81.56 95 ASP A CA 1
ATOM 700 C C . ASP A 1 95 ? -10.982 -1.036 -1.985 1.00 81.56 95 ASP A C 1
ATOM 702 O O . ASP A 1 95 ? -11.906 -1.624 -1.423 1.00 81.56 95 ASP A O 1
ATOM 706 N N . ALA A 1 96 ? -10.653 -1.278 -3.256 1.00 83.19 96 ALA A N 1
ATOM 707 C CA . ALA A 1 96 ? -11.367 -2.229 -4.097 1.00 83.19 96 ALA A CA 1
ATOM 708 C C . ALA A 1 96 ? -11.298 -3.654 -3.534 1.00 83.19 96 ALA A C 1
ATOM 710 O O . ALA A 1 96 ? -12.302 -4.360 -3.518 1.00 83.19 96 ALA A O 1
ATOM 711 N N . THR A 1 97 ? -10.135 -4.077 -3.034 1.00 81.69 97 THR A N 1
ATOM 712 C CA . THR A 1 97 ? -9.971 -5.408 -2.434 1.00 81.69 97 THR A CA 1
ATOM 713 C C . THR A 1 97 ? -10.692 -5.527 -1.095 1.00 81.69 97 THR A C 1
ATOM 715 O O . THR A 1 97 ? -11.398 -6.508 -0.878 1.00 81.69 97 THR A O 1
ATOM 718 N N . GLU A 1 98 ? -10.614 -4.527 -0.219 1.00 76.44 98 GLU A N 1
ATOM 719 C CA . GLU A 1 98 ? -11.401 -4.535 1.020 1.00 76.44 98 GLU A CA 1
ATOM 720 C C . GLU A 1 98 ? -12.912 -4.586 0.751 1.00 76.44 98 GLU A C 1
ATOM 722 O O . GLU A 1 98 ? -13.625 -5.332 1.429 1.00 76.44 98 GLU A O 1
ATOM 727 N N . GLY A 1 99 ? -13.390 -3.823 -0.239 1.00 72.75 99 GLY A N 1
ATOM 728 C CA . GLY A 1 99 ? -14.798 -3.784 -0.631 1.00 72.75 99 GLY A CA 1
ATOM 729 C C . GLY A 1 99 ? -15.277 -5.075 -1.293 1.00 72.75 99 GLY A C 1
ATOM 730 O O . GLY A 1 99 ? -16.354 -5.567 -0.965 1.00 72.75 99 GLY A O 1
ATOM 731 N N . LEU A 1 100 ? -14.469 -5.660 -2.181 1.00 77.31 100 LEU A N 1
ATOM 732 C CA . LEU A 1 100 ? -14.824 -6.879 -2.912 1.00 77.31 100 LEU A CA 1
ATOM 733 C C . LEU A 1 100 ? -14.828 -8.118 -2.011 1.00 77.31 100 LEU A C 1
ATOM 735 O O . LEU A 1 100 ? -15.699 -8.973 -2.141 1.00 77.31 100 LEU A O 1
ATOM 739 N N . PHE A 1 101 ? -13.874 -8.210 -1.083 1.00 71.44 101 PHE A N 1
ATOM 740 C CA . PHE A 1 101 ? -13.749 -9.365 -0.194 1.00 71.44 101 PHE A CA 1
ATOM 741 C C . PHE A 1 101 ? -14.550 -9.229 1.106 1.00 71.44 101 PHE A C 1
ATOM 743 O O . PHE A 1 101 ? -14.488 -10.130 1.940 1.00 71.44 101 PHE A O 1
ATOM 750 N N . ASN A 1 102 ? -15.295 -8.127 1.290 1.00 64.88 102 ASN A N 1
ATOM 751 C CA . ASN A 1 102 ? -16.046 -7.813 2.512 1.00 64.88 102 ASN A CA 1
ATOM 752 C C . ASN A 1 102 ? -15.242 -8.150 3.780 1.00 64.88 102 ASN A C 1
ATOM 754 O O . ASN A 1 102 ? -15.767 -8.721 4.737 1.00 64.88 102 ASN A O 1
ATOM 758 N N . ILE A 1 103 ? -13.938 -7.832 3.758 1.00 62.41 103 ILE A N 1
ATOM 759 C CA . ILE A 1 103 ? -12.968 -8.228 4.799 1.00 62.41 103 ILE A CA 1
ATOM 760 C C . ILE A 1 103 ? -13.426 -7.712 6.175 1.00 62.41 103 ILE A C 1
ATOM 762 O O . ILE A 1 103 ? -13.081 -8.271 7.215 1.00 62.41 103 ILE A O 1
ATOM 766 N N . TYR A 1 104 ? -14.282 -6.689 6.170 1.00 59.97 104 TYR A N 1
ATOM 767 C CA . TYR A 1 104 ? -15.013 -6.202 7.325 1.00 59.97 104 TYR A CA 1
ATOM 768 C C . TYR A 1 104 ? -16.507 -6.489 7.145 1.00 59.97 104 TYR A C 1
ATOM 770 O O . TYR A 1 104 ? -17.182 -5.698 6.483 1.00 59.97 104 TYR A O 1
ATOM 778 N N . PRO A 1 105 ? -17.057 -7.566 7.741 1.00 55.94 105 PRO A N 1
ATOM 779 C CA . PRO A 1 105 ? -18.501 -7.694 7.833 1.00 55.94 105 PRO A CA 1
ATOM 780 C C . PRO A 1 105 ? -19.064 -6.446 8.528 1.00 55.94 105 PRO A C 1
ATOM 782 O O . PRO A 1 105 ? -18.451 -5.946 9.483 1.00 55.94 105 PRO A O 1
ATOM 785 N N . PRO A 1 106 ? -20.207 -5.909 8.063 1.00 56.53 106 PRO A N 1
ATOM 786 C CA . PRO A 1 106 ? -20.835 -4.778 8.722 1.00 56.53 106 PRO A CA 1
ATOM 787 C C . PRO A 1 106 ? -21.073 -5.135 10.196 1.00 56.53 106 PRO A C 1
ATOM 789 O O . PRO A 1 106 ? -21.422 -6.282 10.498 1.00 56.53 106 PRO A O 1
ATOM 792 N N . PRO A 1 107 ? -20.859 -4.195 11.134 1.00 50.38 107 PRO A N 1
ATOM 793 C CA . PRO A 1 107 ? -21.124 -4.460 12.539 1.00 50.38 107 PRO A CA 1
ATOM 794 C C . PRO A 1 107 ? -22.567 -4.951 12.682 1.00 50.38 107 PRO A C 1
ATOM 796 O O . PRO A 1 107 ? -23.484 -4.281 12.202 1.00 50.38 107 PRO A O 1
ATOM 799 N N . LYS A 1 108 ? -22.756 -6.122 13.315 1.00 49.12 108 LYS A N 1
ATOM 800 C CA . LYS A 1 108 ? -24.082 -6.705 13.563 1.00 49.12 108 LYS A CA 1
ATOM 801 C C . LYS A 1 108 ? -24.990 -5.632 14.156 1.00 49.12 108 LYS A C 1
ATOM 803 O O . LYS A 1 108 ? -24.729 -5.097 15.236 1.00 49.12 108 LYS A O 1
ATOM 808 N N . THR A 1 109 ? -26.037 -5.274 13.427 1.00 56.84 109 THR A N 1
ATOM 809 C CA . THR A 1 109 ? -27.032 -4.311 13.892 1.00 56.84 109 THR A CA 1
ATOM 810 C C . THR A 1 109 ? -27.702 -4.850 15.156 1.00 56.84 109 THR A C 1
ATOM 812 O O . THR A 1 109 ? -28.053 -6.025 15.217 1.00 56.84 109 THR A O 1
ATOM 815 N N . LYS A 1 110 ? -27.943 -3.979 16.149 1.00 53.03 110 LYS A N 1
ATOM 816 C CA . LYS A 1 110 ? -28.549 -4.268 17.473 1.00 53.03 110 LYS A CA 1
ATOM 817 C C . LYS A 1 110 ? -29.788 -5.189 17.487 1.00 53.03 110 LYS A C 1
ATOM 819 O O . LYS A 1 110 ? -30.165 -5.664 18.550 1.00 53.03 110 LYS A O 1
ATOM 824 N N . ARG A 1 111 ? -30.446 -5.414 16.344 1.00 55.31 111 ARG A N 1
ATOM 825 C CA . ARG A 1 111 ? -31.600 -6.314 16.205 1.00 55.31 111 ARG A CA 1
ATOM 826 C C . ARG A 1 111 ? -31.231 -7.799 16.267 1.00 55.31 111 ARG A C 1
ATOM 828 O O . ARG A 1 111 ? -32.049 -8.572 16.741 1.00 55.31 111 ARG A O 1
ATOM 835 N N . GLU A 1 112 ? -30.023 -8.191 15.866 1.00 53.84 112 GLU A N 1
ATOM 836 C CA . GLU A 1 112 ? -29.604 -9.604 15.891 1.00 53.84 112 GLU A CA 1
ATOM 837 C C . GLU A 1 112 ? -29.188 -10.061 17.299 1.00 53.84 112 GLU A C 1
ATOM 839 O O . GLU A 1 112 ? -29.515 -11.167 17.706 1.00 53.84 112 GLU A O 1
ATOM 844 N N . GLN A 1 113 ? -28.582 -9.177 18.102 1.00 53.50 113 GLN A N 1
ATOM 845 C CA . GLN A 1 113 ? -28.236 -9.471 19.504 1.00 53.50 113 GLN A CA 1
ATOM 846 C C . GLN A 1 113 ? -29.452 -9.790 20.385 1.00 53.50 113 GLN A C 1
ATOM 848 O O . GLN A 1 113 ? -29.317 -10.512 21.367 1.00 53.50 113 GLN A O 1
ATOM 853 N N . ASN A 1 114 ? -30.625 -9.246 20.053 1.00 52.44 114 ASN A N 1
ATOM 854 C CA . ASN A 1 114 ? -31.843 -9.444 20.839 1.00 52.44 114 ASN A CA 1
ATOM 855 C C . ASN A 1 114 ? -32.616 -10.715 20.441 1.00 52.44 114 ASN A C 1
ATOM 857 O O . ASN A 1 114 ? -33.548 -11.096 21.138 1.00 52.44 114 ASN A O 1
ATOM 861 N N . SER A 1 115 ? -32.257 -11.355 19.321 1.00 55.66 115 SER A N 1
ATOM 862 C CA . SER A 1 115 ? -32.850 -12.630 18.892 1.00 55.66 115 SER A CA 1
ATOM 863 C C . SER A 1 115 ? -32.137 -13.826 19.524 1.00 55.66 115 SER A C 1
ATOM 865 O O . SER A 1 115 ? -32.779 -14.832 19.803 1.00 55.66 115 SER A O 1
ATOM 867 N N . ASP A 1 116 ? -30.835 -13.701 19.794 1.00 57.31 116 ASP A N 1
ATOM 868 C CA . ASP A 1 116 ? -30.022 -14.769 20.391 1.00 57.31 116 ASP A CA 1
ATOM 869 C C . ASP A 1 116 ? -30.180 -14.860 21.921 1.00 57.31 116 ASP A C 1
ATOM 871 O O . ASP A 1 116 ? -29.773 -15.847 22.522 1.00 57.31 116 ASP A O 1
ATOM 875 N N . SER A 1 117 ? -30.775 -13.851 22.575 1.00 56.31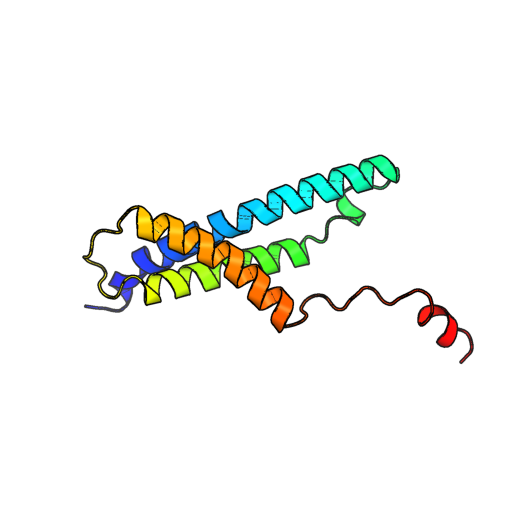 117 SER A N 1
ATOM 876 C CA . SER A 1 117 ? -31.041 -13.873 24.026 1.00 56.31 117 SER A CA 1
ATOM 877 C C . SER A 1 117 ? -32.445 -14.374 24.395 1.00 56.31 117 SER A C 1
ATOM 879 O O . SER A 1 117 ? -32.822 -14.302 25.566 1.00 56.31 117 SER A O 1
ATOM 881 N N . ILE A 1 118 ? -33.238 -14.805 23.410 1.00 58.88 118 ILE A N 1
ATOM 882 C CA . ILE A 1 118 ? -34.594 -15.357 23.599 1.00 58.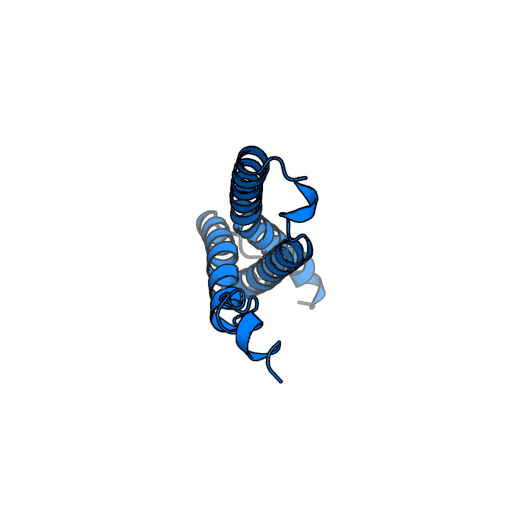88 118 ILE A CA 1
ATOM 883 C C . ILE A 1 118 ? -34.644 -16.846 23.168 1.00 58.88 118 ILE A C 1
ATOM 885 O O . ILE A 1 118 ? -35.705 -17.461 23.203 1.00 58.88 118 ILE A O 1
ATOM 889 N N . GLY A 1 119 ? -33.502 -17.438 22.791 1.00 46.66 119 GLY A N 1
ATOM 890 C CA . GLY A 1 119 ? -33.356 -18.868 22.481 1.00 46.66 119 GLY A CA 1
ATOM 891 C C . GLY A 1 119 ? -32.941 -19.703 23.683 1.00 46.66 119 GLY A C 1
ATOM 892 O O . GLY A 1 119 ? -32.003 -19.269 24.388 1.00 46.66 119 GLY A O 1
#

Radius of gyration: 19.18 Å; chains: 1; bounding box: 53×31×45 Å

Secondary structure (DSSP, 8-state):
--GGGGHHHHHHHHHHHHHHHHHHHHHHHHHHHHHHHHTT--HHHH--HHHHHHHHHHHHHHHHHHHHHH-S-TTS---HHHHHHHHHHHHHHHHHHHHHTT-SPPP--HHHHTTTT--

Foldseek 3Di:
DDPVLCVVLLQLLLVLLLLLLVVVVVVQLVVLVVVCVVPVHDSVVSDPVVVSVVLSVQSSVQSSVLSVVVDVDSPDDCDPVSSVVSSNRSNVVSVVVCVVVVVPPDPPPPVVVVVVVVD

Sequence (119 aa):
MIALDYLPLIAMGGILGLLGQSIRVLIGLRKTVQIAAAKESTLSKEIDFRRLLIGLFMGLVIGCLSLLLIQQAPDEPLIGNNIVAIIAIGYAGTDATEGLFNIYPPPKTKREQNSDSIG